Protein AF-A0A561E0A8-F1 (afdb_monomer_lite)

Organism: NCBI:txid220685

Sequence (103 aa):
MNIMMLTKNYLISLGGIMQNQSVDPQTLDLLHKAFEIVLKQNKISYNKIGIAEEGDQLLFLYETKEEKVHVFKWSKEASVGKSIGTLAQSVLTPIIPHLRLLS

pLDDT: mean 79.35, std 18.19, range [35.78, 94.31]

Foldseek 3Di:
DDDPDPPDDDDPDPFFDPDQDPDDVVLQVLLLVLLVVVCVVLVQDFPDWHWDDDGQKIWIWTAAPVRDTDIFIDGPRVVTRDDSNRVSCVRCVVCSVVSVVRD

Secondary structure (DSSP, 8-state):
--------------S----SSPPPHHHHHHHHHHHHHHHHHTT---SEEEEEEETTEEEEEEE-TTS-EEEEEEESGGGTT--HHHHHHHHHTTTHHHHHHH-

Radius of gyration: 17.58 Å; chains: 1; bounding box: 43×32×54 Å

Structure (mmCIF, N/CA/C/O backbone):
data_AF-A0A561E0A8-F1
#
_entry.id   AF-A0A561E0A8-F1
#
loop_
_atom_site.group_PDB
_atom_site.id
_atom_site.type_symbol
_atom_site.label_atom_id
_atom_site.label_alt_id
_atom_site.label_comp_id
_atom_site.label_asym_id
_atom_site.label_entity_id
_atom_site.label_seq_id
_atom_site.pdbx_PDB_ins_code
_atom_site.Cartn_x
_atom_site.Cartn_y
_atom_site.Cartn_z
_atom_site.occupancy
_atom_site.B_iso_or_equiv
_atom_site.auth_seq_id
_atom_site.auth_comp_id
_atom_site.auth_asym_id
_atom_site.auth_atom_id
_atom_site.pdbx_PDB_model_num
ATOM 1 N N . MET A 1 1 ? 27.885 -22.737 -39.712 1.00 45.91 1 MET A N 1
ATOM 2 C CA . MET A 1 1 ? 28.613 -21.657 -39.017 1.00 45.91 1 MET A CA 1
ATOM 3 C C . MET A 1 1 ? 28.368 -20.350 -39.758 1.00 45.91 1 MET A C 1
ATOM 5 O O . MET A 1 1 ? 29.009 -20.145 -40.773 1.00 45.91 1 MET A O 1
ATOM 9 N N . ASN A 1 2 ? 27.393 -19.541 -39.320 1.00 35.78 2 ASN A N 1
ATOM 10 C CA . ASN A 1 2 ? 27.467 -18.072 -39.329 1.00 35.78 2 ASN A CA 1
ATOM 11 C C . ASN A 1 2 ? 26.243 -17.458 -38.612 1.00 35.78 2 ASN A C 1
ATOM 13 O O . ASN A 1 2 ? 25.109 -17.677 -39.017 1.00 35.78 2 ASN A O 1
ATOM 17 N N . ILE A 1 3 ? 26.543 -16.733 -37.526 1.00 46.06 3 ILE A N 1
ATOM 18 C CA . ILE A 1 3 ? 25.879 -15.544 -36.949 1.00 46.06 3 ILE A CA 1
ATOM 19 C C . ILE A 1 3 ? 24.344 -15.471 -36.961 1.00 46.06 3 ILE A C 1
ATOM 21 O O . ILE A 1 3 ? 23.734 -14.666 -37.652 1.00 46.06 3 ILE A O 1
ATOM 25 N N . MET A 1 4 ? 23.728 -16.213 -36.043 1.00 42.8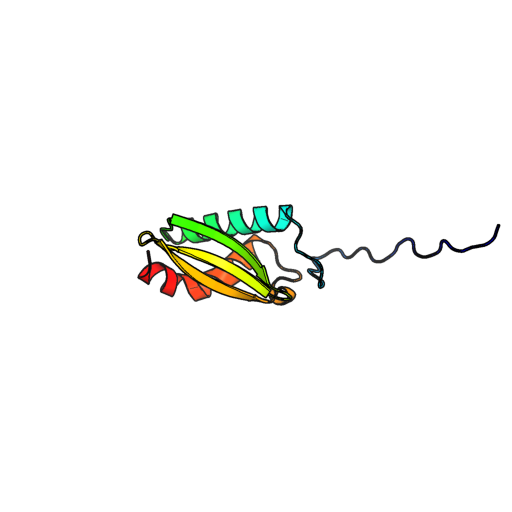4 4 MET A N 1
ATOM 26 C CA . MET A 1 4 ? 22.424 -15.855 -35.475 1.00 42.84 4 MET A CA 1
ATOM 27 C C . MET A 1 4 ? 22.533 -15.880 -33.944 1.00 42.84 4 MET A C 1
ATOM 29 O O . MET A 1 4 ? 21.890 -16.658 -33.256 1.00 42.84 4 MET A O 1
ATOM 33 N N . MET A 1 5 ? 23.462 -15.081 -33.414 1.00 45.66 5 MET A N 1
ATOM 34 C CA . MET A 1 5 ? 23.631 -14.807 -31.981 1.00 45.66 5 MET A CA 1
ATOM 35 C C . MET A 1 5 ? 24.264 -13.420 -31.828 1.00 45.66 5 MET A C 1
ATOM 37 O O . MET A 1 5 ? 25.453 -13.296 -31.560 1.00 45.66 5 MET A O 1
ATOM 41 N N . LEU A 1 6 ? 23.482 -12.365 -32.054 1.00 42.81 6 LEU A N 1
ATOM 42 C CA . LEU A 1 6 ? 23.901 -10.980 -31.795 1.00 42.81 6 LEU A CA 1
ATOM 43 C C . LEU A 1 6 ? 22.767 -10.160 -31.169 1.00 42.81 6 LEU A C 1
ATOM 45 O O . LEU A 1 6 ? 22.536 -9.007 -31.502 1.00 42.81 6 LEU A O 1
ATOM 49 N N . THR A 1 7 ? 22.071 -10.756 -30.205 1.00 44.41 7 THR A N 1
ATOM 50 C CA . THR A 1 7 ? 21.279 -9.996 -29.230 1.00 44.41 7 THR A CA 1
ATOM 51 C C . THR A 1 7 ? 21.697 -10.416 -27.829 1.00 44.41 7 THR A C 1
ATOM 53 O O . THR A 1 7 ? 20.910 -10.935 -27.041 1.00 44.41 7 THR A O 1
ATOM 56 N N . LYS A 1 8 ? 22.986 -10.244 -27.531 1.00 40.69 8 LYS A N 1
ATOM 57 C CA . LYS A 1 8 ? 23.479 -10.199 -26.158 1.00 40.69 8 LYS A CA 1
ATOM 58 C C . LYS A 1 8 ? 24.019 -8.801 -25.895 1.00 40.69 8 LYS A C 1
ATOM 60 O O . LYS A 1 8 ? 25.035 -8.426 -26.465 1.00 40.69 8 LYS A O 1
ATOM 65 N N . ASN A 1 9 ? 23.328 -8.139 -24.969 1.00 50.38 9 ASN A N 1
ATOM 66 C CA . ASN A 1 9 ? 23.788 -7.076 -24.081 1.00 50.38 9 ASN A CA 1
ATOM 67 C C . ASN A 1 9 ? 24.121 -5.726 -24.721 1.00 50.38 9 ASN A C 1
ATOM 69 O O . ASN A 1 9 ? 24.972 -5.654 -25.587 1.00 50.38 9 ASN A O 1
ATOM 73 N N . TYR A 1 10 ? 23.492 -4.657 -24.221 1.00 39.19 10 TYR A N 1
ATOM 74 C CA . TYR A 1 10 ? 24.147 -3.454 -23.673 1.00 39.19 10 TYR A CA 1
ATOM 75 C C . TYR A 1 10 ? 23.108 -2.342 -23.458 1.00 39.19 10 TYR A C 1
ATOM 77 O O . TYR A 1 10 ? 23.141 -1.317 -24.118 1.00 39.19 10 TYR A O 1
ATOM 85 N N . LEU A 1 11 ? 22.194 -2.521 -22.501 1.00 40.31 11 LEU A N 1
ATOM 86 C CA . LEU A 1 11 ? 21.648 -1.391 -21.746 1.00 40.31 11 LEU A CA 1
ATOM 87 C C . LEU A 1 11 ? 21.555 -1.813 -20.282 1.00 40.31 11 LEU A C 1
ATOM 89 O O . LEU A 1 11 ? 20.561 -2.342 -19.797 1.00 40.31 11 LEU A O 1
ATOM 93 N N . ILE A 1 12 ? 22.680 -1.615 -19.605 1.00 46.12 12 ILE A N 1
ATOM 94 C CA . ILE A 1 12 ? 22.759 -1.478 -18.158 1.00 46.12 12 ILE A CA 1
ATOM 95 C C . ILE A 1 12 ? 21.873 -0.276 -17.811 1.00 46.12 12 ILE A C 1
ATOM 97 O O . ILE A 1 12 ? 22.262 0.862 -18.060 1.00 46.12 12 ILE A O 1
ATOM 101 N N . SER A 1 13 ? 20.673 -0.512 -17.282 1.00 40.56 13 SER A N 1
ATOM 102 C CA . SER A 1 13 ? 19.875 0.545 -16.662 1.00 40.56 13 SER A CA 1
ATOM 103 C C . SER A 1 13 ? 20.155 0.525 -15.164 1.00 40.56 13 SER A C 1
ATOM 105 O O . SER A 1 13 ? 19.558 -0.213 -14.384 1.00 40.56 13 SER A O 1
ATOM 107 N N . LEU A 1 14 ? 21.167 1.303 -14.785 1.00 45.22 14 LEU A N 1
ATOM 108 C CA . LEU A 1 14 ? 21.274 1.858 -13.445 1.00 45.22 14 LEU A CA 1
ATOM 109 C C . LEU A 1 14 ? 20.054 2.769 -13.241 1.00 45.22 14 LEU A C 1
ATOM 111 O O . LEU A 1 14 ? 19.931 3.782 -13.925 1.00 45.22 14 LEU A O 1
ATOM 115 N N . GLY A 1 15 ? 19.171 2.407 -12.312 1.00 41.81 15 GLY A N 1
ATOM 116 C CA . GLY A 1 15 ? 17.982 3.191 -11.962 1.00 41.81 15 GLY A CA 1
ATOM 117 C C . GLY A 1 15 ? 16.696 2.556 -12.483 1.00 41.81 15 GLY A C 1
ATOM 118 O O . GLY A 1 15 ? 16.547 2.307 -13.671 1.00 41.81 15 GLY A O 1
ATOM 119 N N . GLY A 1 16 ? 15.789 2.251 -11.554 1.00 46.88 16 GLY A N 1
ATOM 120 C CA . GLY A 1 16 ? 14.677 1.329 -11.749 1.00 46.88 16 GLY A CA 1
ATOM 121 C C . GLY A 1 16 ? 13.792 1.624 -12.952 1.00 46.88 16 GLY A C 1
ATOM 122 O O . GLY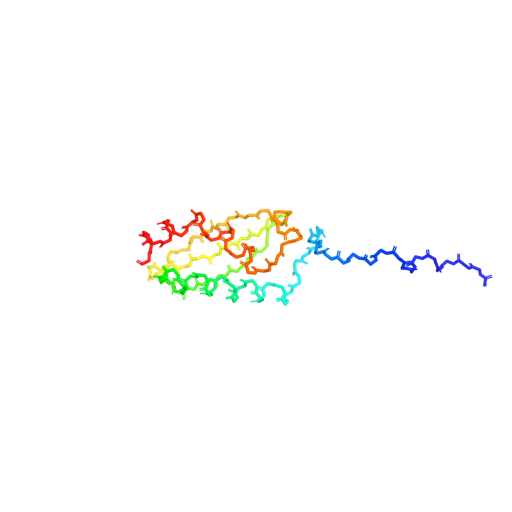 A 1 16 ? 13.378 2.756 -13.171 1.00 46.88 16 GLY A O 1
ATOM 123 N N . ILE A 1 17 ? 13.433 0.563 -13.664 1.00 46.19 17 ILE A N 1
ATOM 124 C CA . ILE A 1 17 ? 12.427 0.570 -14.717 1.00 46.19 17 ILE A CA 1
ATOM 125 C C . ILE A 1 17 ? 11.473 -0.595 -14.468 1.00 46.19 17 ILE A C 1
ATOM 127 O O . ILE A 1 17 ? 11.721 -1.726 -14.868 1.00 46.19 17 ILE A O 1
ATOM 131 N N . MET A 1 18 ? 10.369 -0.301 -13.778 1.00 46.41 18 MET A N 1
ATOM 132 C CA . MET A 1 18 ? 9.151 -1.103 -13.880 1.00 46.41 18 MET A CA 1
ATOM 133 C C . MET A 1 18 ? 8.599 -0.869 -15.289 1.00 46.41 18 MET A C 1
ATOM 135 O O . MET A 1 18 ? 7.938 0.132 -15.537 1.00 46.41 18 MET A O 1
ATOM 139 N N . GLN A 1 19 ? 8.956 -1.737 -16.231 1.00 44.41 19 GLN A N 1
ATOM 140 C CA . GLN A 1 19 ? 8.483 -1.695 -17.616 1.00 44.41 19 GLN A CA 1
ATOM 141 C C . GLN A 1 19 ? 7.663 -2.950 -17.884 1.00 44.41 19 GLN A C 1
ATOM 143 O O . GLN A 1 19 ? 8.259 -4.014 -17.987 1.00 44.41 19 GLN A O 1
ATOM 148 N N . ASN A 1 20 ? 6.331 -2.807 -17.952 1.00 47.94 20 ASN A N 1
ATOM 149 C CA . ASN A 1 20 ? 5.296 -3.734 -18.462 1.00 47.94 20 ASN A CA 1
ATOM 150 C C . ASN A 1 20 ? 5.458 -5.260 -18.216 1.00 47.94 20 ASN A C 1
ATOM 152 O O . ASN A 1 20 ? 4.837 -6.095 -18.867 1.00 47.94 20 ASN A O 1
ATOM 156 N N . GLN A 1 21 ? 6.313 -5.643 -17.278 1.00 63.25 21 GLN A N 1
ATOM 157 C CA . GLN A 1 21 ? 6.555 -6.992 -16.800 1.00 63.25 21 GLN A CA 1
ATOM 158 C C . GLN A 1 21 ? 6.018 -7.058 -15.373 1.00 63.25 21 GLN A C 1
ATOM 160 O O . GLN A 1 21 ? 5.991 -6.042 -14.667 1.00 63.25 21 GLN A O 1
ATOM 165 N N . SER A 1 22 ? 5.547 -8.236 -14.964 1.00 68.88 22 SER A N 1
ATOM 166 C CA . SER A 1 22 ? 5.117 -8.457 -13.584 1.00 68.88 22 SER A CA 1
ATOM 167 C C . SER A 1 22 ? 6.216 -8.021 -12.619 1.00 68.88 22 SER A C 1
ATOM 169 O O . SER A 1 22 ? 7.401 -8.245 -12.883 1.00 68.88 22 SER A O 1
ATOM 171 N N . VAL A 1 23 ? 5.833 -7.364 -11.528 1.00 78.19 23 VAL A N 1
ATOM 172 C CA . VAL A 1 23 ? 6.786 -6.930 -10.511 1.00 78.19 23 VAL A CA 1
ATOM 173 C C . VAL A 1 23 ? 7.397 -8.175 -9.888 1.00 78.19 23 VAL A C 1
ATOM 175 O O . VAL A 1 23 ? 6.707 -9.144 -9.572 1.00 78.19 23 VAL A O 1
ATOM 178 N N . ASP A 1 24 ? 8.719 -8.168 -9.744 1.00 83.06 24 ASP A N 1
ATOM 179 C CA . ASP A 1 24 ? 9.407 -9.297 -9.139 1.00 83.06 24 ASP A CA 1
ATOM 180 C C . ASP A 1 24 ? 8.886 -9.523 -7.694 1.00 83.06 24 ASP A C 1
ATOM 182 O O . ASP A 1 24 ? 8.682 -8.554 -6.950 1.00 83.06 24 ASP A O 1
ATOM 186 N N . PRO A 1 25 ? 8.685 -10.782 -7.263 1.00 82.94 25 PRO A N 1
ATOM 187 C CA . PRO A 1 25 ? 8.187 -11.091 -5.925 1.00 82.94 25 PRO A CA 1
ATOM 188 C C . PRO A 1 25 ? 9.014 -10.487 -4.781 1.00 82.94 25 PRO A C 1
ATOM 190 O O . PRO A 1 25 ? 8.449 -10.140 -3.745 1.00 82.94 25 PRO A O 1
ATOM 193 N N . GLN A 1 26 ? 10.334 -10.333 -4.943 1.00 86.75 26 GLN A N 1
ATOM 194 C CA . GLN A 1 26 ? 11.193 -9.712 -3.929 1.00 86.75 26 GLN A CA 1
ATOM 195 C C . GLN A 1 26 ? 10.876 -8.224 -3.770 1.00 86.75 26 GLN A C 1
ATOM 197 O O . GLN A 1 26 ? 10.778 -7.722 -2.652 1.00 86.75 26 GLN A O 1
ATOM 202 N N . THR A 1 27 ? 10.662 -7.517 -4.879 1.00 85.69 27 THR A N 1
ATOM 203 C CA . THR A 1 27 ? 10.233 -6.116 -4.888 1.00 85.69 27 THR A CA 1
ATOM 204 C C . THR A 1 27 ? 8.867 -5.952 -4.224 1.00 85.69 27 THR A C 1
ATOM 206 O O . THR A 1 27 ? 8.678 -5.012 -3.451 1.00 85.69 27 THR A O 1
ATOM 209 N N . LEU A 1 28 ? 7.932 -6.878 -4.465 1.00 87.06 28 LEU A N 1
ATOM 210 C CA . LEU A 1 28 ? 6.626 -6.878 -3.798 1.00 87.06 28 LEU A CA 1
ATOM 211 C C . LEU A 1 28 ? 6.746 -7.105 -2.284 1.00 87.06 28 LEU A C 1
ATOM 213 O O . LEU A 1 28 ? 6.092 -6.399 -1.519 1.00 87.06 28 LEU A O 1
ATOM 217 N N . ASP A 1 29 ? 7.605 -8.026 -1.841 1.00 89.31 29 ASP A N 1
ATOM 218 C CA . ASP A 1 29 ? 7.868 -8.277 -0.415 1.00 89.31 29 ASP A CA 1
ATOM 219 C C . ASP A 1 29 ? 8.496 -7.057 0.280 1.00 89.31 29 ASP A C 1
ATOM 221 O O . ASP A 1 29 ? 8.058 -6.638 1.354 1.00 89.31 29 ASP A O 1
ATOM 225 N N . LEU A 1 30 ? 9.482 -6.423 -0.362 1.00 90.94 30 LEU A N 1
ATOM 226 C CA . LEU A 1 30 ? 10.092 -5.194 0.145 1.00 90.94 30 LEU A CA 1
ATOM 227 C C . LEU A 1 30 ? 9.077 -4.052 0.237 1.00 90.94 30 LEU A C 1
ATOM 229 O O . LEU A 1 30 ? 9.087 -3.293 1.209 1.00 90.94 30 LEU A O 1
ATOM 233 N N . LEU A 1 31 ? 8.202 -3.922 -0.760 1.00 90.69 31 LEU A N 1
ATOM 234 C CA . LEU A 1 31 ? 7.164 -2.900 -0.770 1.00 90.69 31 LEU A CA 1
ATOM 235 C C . LEU A 1 31 ? 6.109 -3.148 0.307 1.00 90.69 31 LEU A C 1
ATOM 237 O O . LEU A 1 31 ? 5.704 -2.205 0.985 1.00 90.69 31 LEU A O 1
ATOM 241 N N . HIS A 1 32 ? 5.719 -4.406 0.510 1.00 93.50 32 HIS A N 1
ATOM 242 C CA . HIS A 1 32 ? 4.810 -4.811 1.579 1.00 93.50 32 HIS A CA 1
ATOM 243 C C . HIS A 1 32 ? 5.370 -4.412 2.948 1.00 93.50 32 HIS A C 1
ATOM 245 O O . HIS A 1 32 ? 4.732 -3.643 3.667 1.00 93.50 32 HIS A O 1
ATOM 251 N N . LYS A 1 33 ? 6.626 -4.771 3.238 1.00 93.81 33 LYS A N 1
ATOM 252 C CA . LYS A 1 33 ? 7.328 -4.350 4.465 1.00 93.81 33 LYS A CA 1
ATOM 253 C C . LYS A 1 33 ? 7.396 -2.831 4.611 1.00 93.81 33 LYS A C 1
ATOM 255 O O . LYS A 1 33 ? 7.222 -2.291 5.704 1.00 93.81 33 LYS A O 1
ATOM 260 N N . ALA A 1 34 ? 7.649 -2.109 3.520 1.00 93.75 34 ALA A N 1
ATOM 261 C CA . ALA A 1 34 ? 7.680 -0.651 3.552 1.00 93.75 34 ALA A CA 1
ATOM 262 C C . ALA A 1 34 ? 6.301 -0.050 3.868 1.00 93.75 34 ALA A C 1
ATOM 264 O O . ALA A 1 34 ? 6.222 0.924 4.620 1.00 93.75 34 ALA A O 1
ATOM 265 N N . PHE A 1 35 ? 5.216 -0.646 3.368 1.00 94.31 35 PHE A N 1
ATOM 266 C CA . PHE A 1 35 ? 3.859 -0.252 3.740 1.00 94.31 35 PHE A CA 1
ATOM 267 C C . PHE A 1 35 ? 3.598 -0.502 5.229 1.00 94.31 35 PHE A C 1
ATOM 269 O O . PHE A 1 35 ? 3.124 0.407 5.913 1.00 94.31 35 PHE A O 1
ATOM 276 N N . GLU A 1 36 ? 3.976 -1.668 5.766 1.00 94.25 36 GLU A N 1
ATOM 277 C CA . GLU A 1 36 ? 3.845 -1.967 7.201 1.00 94.25 36 GLU A CA 1
ATOM 278 C C . GLU A 1 36 ? 4.553 -0.920 8.072 1.00 94.25 36 GLU A C 1
ATOM 280 O O . GLU A 1 36 ? 3.987 -0.436 9.057 1.00 94.25 36 GLU A O 1
ATOM 285 N N . ILE A 1 37 ? 5.774 -0.524 7.691 1.00 94.31 37 ILE A N 1
ATOM 286 C CA . ILE A 1 37 ? 6.552 0.501 8.398 1.00 94.31 37 ILE A CA 1
ATOM 287 C C . ILE A 1 37 ? 5.811 1.840 8.399 1.00 94.31 37 ILE A C 1
ATOM 289 O O . ILE A 1 37 ? 5.663 2.451 9.460 1.00 94.31 37 ILE A O 1
ATOM 293 N N . VAL A 1 38 ? 5.327 2.300 7.242 1.00 93.75 38 VAL A N 1
ATOM 294 C CA . VAL A 1 38 ? 4.629 3.590 7.129 1.00 93.75 38 VAL A CA 1
ATOM 295 C C . VAL A 1 38 ? 3.324 3.582 7.928 1.00 93.75 38 VAL A C 1
ATOM 297 O O . VAL A 1 38 ? 3.038 4.552 8.635 1.00 93.75 38 VAL A O 1
ATOM 300 N N . LEU A 1 39 ? 2.551 2.492 7.882 1.00 93.44 39 LEU A N 1
ATOM 301 C CA . LEU A 1 39 ? 1.327 2.339 8.674 1.00 93.44 39 LEU A CA 1
ATOM 302 C C . LEU A 1 39 ? 1.632 2.378 10.176 1.00 93.44 39 LEU A C 1
ATOM 304 O O . LEU A 1 39 ? 0.996 3.132 10.915 1.00 93.44 39 LEU A O 1
ATOM 308 N N . LYS A 1 40 ? 2.664 1.649 10.620 1.00 93.81 40 LYS A N 1
ATOM 309 C CA . LYS A 1 40 ? 3.113 1.633 12.019 1.00 93.81 40 LYS A CA 1
ATOM 310 C C . LYS A 1 40 ? 3.570 3.013 12.492 1.00 93.81 40 LYS A C 1
ATOM 312 O O . LYS A 1 40 ? 3.165 3.455 13.565 1.00 93.81 40 LYS A O 1
ATOM 317 N N . GLN A 1 41 ? 4.368 3.719 11.690 1.00 93.75 41 GLN A N 1
ATOM 318 C CA . GLN A 1 41 ? 4.816 5.086 11.985 1.00 93.75 41 GLN A CA 1
ATOM 319 C C . GLN A 1 41 ? 3.639 6.059 12.128 1.00 93.75 41 GLN A C 1
ATOM 321 O O . GLN A 1 41 ? 3.667 6.952 12.973 1.00 93.75 41 GLN A O 1
ATOM 326 N N . ASN A 1 42 ? 2.579 5.857 11.343 1.00 92.38 42 ASN A N 1
ATOM 327 C CA . ASN A 1 42 ? 1.373 6.680 11.372 1.00 92.38 42 ASN A CA 1
ATOM 328 C C . ASN A 1 42 ? 0.304 6.201 12.364 1.00 92.38 42 ASN A C 1
ATOM 330 O O . ASN A 1 42 ? -0.758 6.829 12.430 1.00 92.38 42 ASN A O 1
ATOM 334 N N . LYS A 1 43 ? 0.599 5.150 13.146 1.00 93.06 43 LYS A N 1
ATOM 335 C CA . LYS A 1 43 ? -0.294 4.514 14.129 1.00 93.06 43 LYS A CA 1
ATOM 336 C C . LYS A 1 43 ? -1.606 4.000 13.518 1.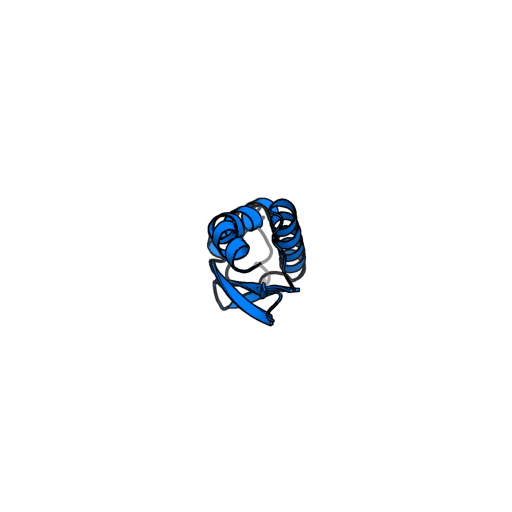00 93.06 43 LYS A C 1
ATOM 338 O O . LYS A 1 43 ? -2.652 4.068 14.157 1.00 93.06 43 LYS A O 1
ATOM 343 N N . ILE A 1 44 ? -1.551 3.497 12.286 1.00 92.25 44 ILE A N 1
ATOM 344 C CA . ILE A 1 44 ? -2.705 2.912 11.596 1.00 92.25 44 ILE A CA 1
ATOM 345 C C . ILE A 1 44 ? -2.838 1.443 11.988 1.00 92.25 44 ILE A C 1
ATOM 347 O O . ILE A 1 44 ? -1.895 0.670 11.822 1.00 92.25 44 ILE A O 1
ATOM 351 N N . SER A 1 45 ? -4.006 1.065 12.505 1.00 90.25 45 SER A N 1
ATOM 352 C CA . SER A 1 45 ? -4.333 -0.330 12.821 1.00 90.25 45 SER A CA 1
ATOM 353 C C . SER A 1 45 ? -4.980 -1.011 11.621 1.00 90.25 45 SER A C 1
ATOM 355 O O . SER A 1 45 ? -5.927 -0.470 11.069 1.00 90.25 45 SER A O 1
ATOM 357 N N . TYR A 1 46 ? -4.537 -2.214 11.276 1.00 91.31 46 TYR A N 1
ATOM 358 C CA . TYR A 1 46 ? -5.108 -3.034 10.206 1.00 91.31 46 TYR A CA 1
ATOM 359 C C . TYR A 1 46 ? -5.201 -4.492 10.657 1.00 91.31 46 TYR A C 1
ATOM 361 O O . TYR A 1 46 ? -4.454 -4.902 11.545 1.00 91.31 46 TYR A O 1
ATOM 369 N N . ASN A 1 47 ? -6.107 -5.263 10.054 1.00 91.94 47 ASN A N 1
ATOM 370 C CA . ASN A 1 47 ? -6.143 -6.717 10.213 1.00 91.94 47 ASN A CA 1
ATOM 371 C C . ASN A 1 47 ? -5.109 -7.368 9.288 1.00 91.94 47 ASN A C 1
ATOM 373 O O . ASN A 1 47 ? -4.231 -8.113 9.718 1.00 91.94 47 ASN A O 1
ATOM 377 N N . LYS A 1 48 ? -5.168 -7.008 8.003 1.00 92.56 48 LYS A N 1
ATOM 378 C CA . LYS A 1 48 ? -4.283 -7.526 6.964 1.00 92.56 48 LYS A CA 1
ATOM 379 C C . LYS A 1 48 ? -4.014 -6.462 5.913 1.00 92.56 48 LYS A C 1
ATOM 381 O O . LYS A 1 48 ? -4.859 -5.612 5.640 1.00 92.56 48 LYS A O 1
ATOM 386 N N . ILE A 1 49 ? -2.842 -6.534 5.295 1.00 93.75 49 ILE A N 1
ATOM 387 C CA . ILE A 1 49 ? -2.543 -5.776 4.084 1.00 93.75 49 ILE A CA 1
ATOM 388 C C . ILE A 1 49 ? -1.990 -6.692 2.997 1.00 93.75 49 ILE A C 1
ATOM 390 O O . ILE A 1 49 ? -1.374 -7.723 3.283 1.00 93.75 49 ILE A O 1
ATOM 394 N N . GLY A 1 50 ? -2.196 -6.300 1.746 1.00 91.31 50 GLY A N 1
ATOM 395 C CA . GLY A 1 50 ? -1.705 -7.019 0.581 1.00 91.31 50 GLY A CA 1
ATOM 396 C C . GLY A 1 50 ? -1.343 -6.074 -0.553 1.00 91.31 50 GLY A C 1
ATOM 397 O O . GLY A 1 50 ? -1.790 -4.928 -0.599 1.00 91.31 50 GLY A O 1
ATOM 398 N N . ILE A 1 51 ? -0.530 -6.579 -1.473 1.00 91.00 51 ILE A N 1
ATOM 399 C CA . ILE A 1 51 ? -0.209 -5.897 -2.721 1.00 91.00 51 ILE A CA 1
ATOM 400 C C . ILE A 1 51 ? -0.566 -6.846 -3.854 1.00 91.00 51 ILE A C 1
ATOM 402 O O . ILE A 1 51 ? -0.178 -8.012 -3.825 1.00 91.00 51 ILE A O 1
ATOM 406 N N . ALA A 1 52 ? -1.331 -6.356 -4.821 1.00 88.75 52 ALA A N 1
ATOM 407 C CA . ALA A 1 52 ? -1.695 -7.103 -6.015 1.00 88.75 52 ALA A CA 1
ATOM 408 C C . ALA A 1 52 ? -1.383 -6.286 -7.269 1.00 88.75 52 ALA A C 1
ATOM 410 O O . ALA A 1 52 ? -1.273 -5.062 -7.227 1.00 88.75 52 ALA A O 1
ATOM 411 N N . GLU A 1 53 ? -1.239 -6.973 -8.392 1.00 87.00 53 GLU A N 1
ATOM 412 C CA . GLU A 1 53 ? -1.029 -6.355 -9.696 1.00 87.00 53 GLU A CA 1
ATOM 413 C C . GLU A 1 53 ? -2.275 -6.488 -10.562 1.00 87.00 53 GLU A C 1
ATOM 415 O O . GLU A 1 53 ? -2.898 -7.546 -10.605 1.00 87.00 53 GLU A O 1
ATOM 420 N N . GLU A 1 54 ? -2.603 -5.422 -11.290 1.00 85.25 54 GLU A N 1
ATOM 421 C CA . GLU A 1 54 ? -3.692 -5.397 -12.265 1.00 85.25 54 GLU A CA 1
ATOM 422 C C . GLU A 1 54 ? -3.240 -4.609 -13.498 1.00 85.25 54 GLU A C 1
ATOM 424 O O . GLU A 1 54 ? -3.273 -3.380 -13.516 1.00 85.25 54 GLU A O 1
ATOM 429 N N . GLY A 1 55 ? -2.764 -5.319 -14.527 1.00 86.06 55 GLY A N 1
ATOM 430 C CA . GLY A 1 55 ? -2.234 -4.698 -15.746 1.00 86.06 55 GLY A CA 1
ATOM 431 C C . GLY A 1 55 ? -1.086 -3.732 -15.439 1.00 86.06 55 GLY A C 1
ATOM 432 O O . GLY A 1 55 ? -0.089 -4.125 -14.832 1.00 86.06 55 GLY A O 1
ATOM 433 N N . ASP A 1 56 ? -1.255 -2.462 -15.807 1.00 85.94 56 ASP A N 1
ATOM 434 C CA . ASP A 1 56 ? -0.291 -1.378 -15.558 1.00 85.94 56 ASP A CA 1
ATOM 435 C C . ASP A 1 56 ? -0.415 -0.745 -14.160 1.00 85.94 56 ASP A C 1
ATOM 437 O O . ASP A 1 56 ? 0.274 0.226 -13.831 1.00 85.94 56 ASP A O 1
ATOM 441 N N . GLN A 1 57 ? -1.294 -1.284 -13.314 1.00 89.00 57 GLN A N 1
ATOM 442 C CA . GLN A 1 57 ? -1.555 -0.789 -11.969 1.00 89.00 57 GLN A CA 1
ATOM 443 C C . GLN A 1 57 ? -1.066 -1.758 -10.895 1.00 89.00 57 GLN A C 1
ATOM 445 O O . GLN A 1 57 ? -0.966 -2.974 -11.081 1.00 89.00 57 GLN A O 1
ATOM 450 N N . LEU A 1 58 ? -0.784 -1.179 -9.736 1.00 90.06 58 LEU A N 1
ATOM 451 C CA . LEU A 1 58 ? -0.603 -1.875 -8.478 1.00 90.06 58 LEU A CA 1
ATOM 452 C C . LEU A 1 58 ? -1.742 -1.503 -7.532 1.00 90.06 58 LEU A C 1
ATOM 454 O O . LEU A 1 58 ? -2.246 -0.377 -7.528 1.00 90.06 58 LEU A O 1
ATOM 458 N N . LEU A 1 59 ? -2.148 -2.485 -6.745 1.00 91.00 59 LEU A N 1
ATOM 459 C CA . LEU A 1 59 ? -3.277 -2.452 -5.834 1.00 91.00 59 LEU A CA 1
ATOM 460 C C . LEU A 1 59 ? -2.750 -2.629 -4.418 1.00 91.00 59 LEU A C 1
ATOM 462 O O . LEU A 1 59 ? -2.067 -3.607 -4.129 1.00 91.00 59 LEU A O 1
ATOM 466 N N . PHE A 1 60 ? -3.104 -1.714 -3.527 1.00 92.88 60 PHE A N 1
ATOM 467 C CA . PHE A 1 60 ? -2.874 -1.830 -2.096 1.00 92.88 60 PHE A CA 1
ATOM 468 C C . PHE A 1 60 ? -4.192 -2.252 -1.466 1.00 92.88 60 PHE A C 1
ATOM 470 O O . PHE A 1 60 ? -5.178 -1.515 -1.517 1.00 92.88 60 PHE A O 1
ATOM 477 N N . LEU A 1 61 ? -4.198 -3.459 -0.916 1.00 92.88 61 LEU A N 1
ATOM 478 C CA . LEU A 1 61 ? -5.322 -4.042 -0.206 1.00 92.88 61 LEU A CA 1
ATOM 479 C C . LEU A 1 61 ? -5.130 -3.759 1.280 1.00 92.88 61 LEU A C 1
ATOM 481 O O . LEU A 1 61 ? -4.098 -4.116 1.847 1.00 92.88 61 LEU A O 1
ATOM 485 N N . TYR A 1 62 ? -6.119 -3.131 1.898 1.00 92.31 62 TYR A N 1
ATOM 486 C CA . TYR A 1 62 ? -6.116 -2.777 3.310 1.00 92.31 62 TYR A CA 1
ATOM 487 C C . TYR A 1 62 ? -7.379 -3.307 3.971 1.00 92.31 62 TYR A C 1
ATOM 489 O O . TYR A 1 62 ? -8.481 -2.883 3.634 1.00 92.31 62 TYR A O 1
ATOM 497 N N . GLU A 1 63 ? -7.222 -4.232 4.906 1.00 90.94 63 GLU A N 1
ATOM 498 C CA . GLU A 1 63 ? -8.325 -4.832 5.643 1.00 90.94 63 GLU A CA 1
ATOM 499 C C . GLU A 1 63 ? -8.438 -4.202 7.034 1.00 90.94 63 GLU A C 1
ATOM 501 O O . GLU A 1 63 ? -7.477 -4.197 7.813 1.00 90.94 63 GLU A O 1
ATOM 506 N N . THR A 1 64 ? -9.613 -3.657 7.349 1.00 89.62 64 THR A N 1
ATOM 507 C CA . THR A 1 64 ? -9.908 -3.076 8.666 1.00 89.62 64 THR A CA 1
ATOM 508 C C . THR A 1 64 ? -10.174 -4.165 9.707 1.00 89.62 64 THR A C 1
ATOM 510 O O . THR A 1 64 ? -10.337 -5.339 9.386 1.00 89.62 64 THR A O 1
ATOM 513 N N . LYS A 1 65 ? -10.283 -3.772 10.983 1.00 83.56 65 LYS A N 1
ATOM 514 C CA . LYS A 1 65 ? -10.723 -4.676 12.064 1.00 83.56 65 LYS A CA 1
ATOM 515 C C . LYS A 1 65 ? -12.146 -5.211 11.874 1.00 83.56 65 LYS A C 1
ATOM 517 O O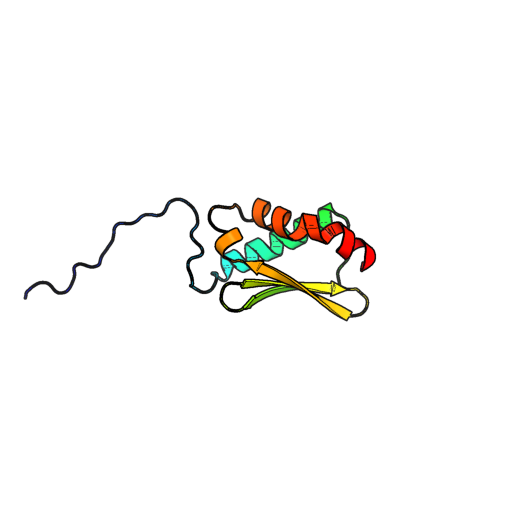 . LYS A 1 65 ? -12.492 -6.214 12.478 1.00 83.56 65 LYS A O 1
ATOM 522 N N . GLU A 1 66 ? -12.962 -4.532 11.070 1.00 86.50 66 GLU A N 1
ATOM 523 C CA . GLU A 1 66 ? -14.317 -4.966 10.715 1.00 86.50 66 GLU A CA 1
ATOM 524 C C . GLU A 1 66 ? -14.331 -5.886 9.480 1.00 86.50 66 GLU A C 1
ATOM 526 O O . GLU A 1 66 ? -15.370 -6.019 8.838 1.00 86.50 66 GLU A O 1
ATOM 531 N N . GLU A 1 67 ? -13.177 -6.443 9.086 1.00 84.25 67 GLU A N 1
ATOM 532 C CA . GLU A 1 67 ? -13.020 -7.332 7.921 1.00 84.25 67 GLU A CA 1
ATOM 533 C C . GLU A 1 67 ? -13.431 -6.672 6.586 1.00 84.25 67 GLU A C 1
ATOM 535 O O . GLU A 1 67 ? -13.678 -7.334 5.577 1.00 84.25 67 GLU A O 1
ATOM 540 N N . LYS A 1 68 ? -13.486 -5.331 6.546 1.00 87.56 68 LYS A N 1
ATOM 541 C CA . LYS A 1 68 ? -13.752 -4.570 5.319 1.00 87.56 68 LYS A CA 1
ATOM 542 C C . LYS A 1 68 ? -12.449 -4.351 4.566 1.00 87.56 68 LYS A C 1
ATOM 544 O O . LYS A 1 68 ? -11.504 -3.772 5.101 1.00 87.56 68 LYS A O 1
ATOM 549 N N . VAL A 1 69 ? -12.421 -4.774 3.304 1.00 88.94 69 VAL A N 1
ATOM 550 C CA . VAL A 1 69 ? -11.266 -4.609 2.415 1.00 88.94 69 VAL A CA 1
ATOM 551 C C . VAL A 1 69 ? -11.414 -3.334 1.590 1.00 88.94 69 VAL A C 1
ATOM 553 O O . VAL A 1 69 ? -12.364 -3.171 0.826 1.00 88.94 69 VAL A O 1
ATOM 556 N N . HIS A 1 70 ? -10.432 -2.449 1.712 1.00 89.88 70 HIS A N 1
ATOM 557 C CA . HIS A 1 70 ? -10.278 -1.241 0.914 1.00 89.88 70 HIS A CA 1
ATOM 558 C C . HIS A 1 70 ? -9.157 -1.434 -0.102 1.00 89.88 70 HIS A C 1
ATOM 560 O O . HIS A 1 70 ? -8.114 -2.010 0.208 1.00 89.88 70 HIS A O 1
ATOM 566 N N . VAL A 1 71 ? -9.373 -0.938 -1.319 1.00 90.88 71 VAL A N 1
ATOM 567 C CA . VAL A 1 71 ? -8.442 -1.099 -2.437 1.00 90.88 71 VAL A CA 1
ATOM 568 C C . VAL A 1 71 ? -8.003 0.270 -2.926 1.00 90.88 71 VAL A C 1
ATOM 570 O O . VAL A 1 71 ? -8.831 1.083 -3.337 1.00 90.88 71 VAL A O 1
ATOM 573 N N . PHE A 1 72 ? -6.698 0.511 -2.921 1.00 90.75 72 PHE A N 1
ATOM 574 C CA . PHE A 1 72 ? -6.100 1.744 -3.422 1.00 90.75 72 PHE A CA 1
ATOM 575 C C . PHE A 1 72 ? -5.210 1.424 -4.615 1.00 90.75 72 PHE A C 1
ATOM 577 O O . PHE A 1 72 ? -4.325 0.579 -4.516 1.00 90.75 72 PHE A O 1
ATOM 584 N N . LYS A 1 73 ? -5.452 2.083 -5.749 1.00 91.25 73 LYS A N 1
ATOM 585 C CA . LYS A 1 73 ? -4.729 1.816 -6.998 1.00 91.25 73 LYS A CA 1
ATOM 586 C C . LYS A 1 73 ? -3.678 2.888 -7.255 1.00 91.25 73 LYS A C 1
ATOM 588 O O . LYS A 1 73 ? -3.942 4.068 -7.029 1.00 91.25 73 LYS A O 1
ATOM 593 N N . TRP A 1 74 ? -2.527 2.500 -7.792 1.00 89.81 74 TRP A N 1
ATOM 594 C CA . TRP A 1 74 ? -1.556 3.440 -8.354 1.00 89.81 74 TRP A CA 1
ATOM 595 C C . TRP A 1 74 ? -0.886 2.871 -9.607 1.00 89.81 74 TRP A C 1
ATOM 597 O O . TRP A 1 74 ? -0.859 1.661 -9.818 1.00 89.81 74 TRP A O 1
ATOM 607 N N . SER A 1 75 ? -0.360 3.750 -10.462 1.00 87.31 75 SER A N 1
ATOM 608 C CA . SER A 1 75 ? 0.326 3.339 -11.694 1.00 87.31 75 SER A CA 1
ATOM 609 C C . SER A 1 75 ? 1.726 2.785 -11.397 1.00 87.31 75 SER A C 1
ATOM 611 O O . SER A 1 75 ? 2.484 3.370 -10.613 1.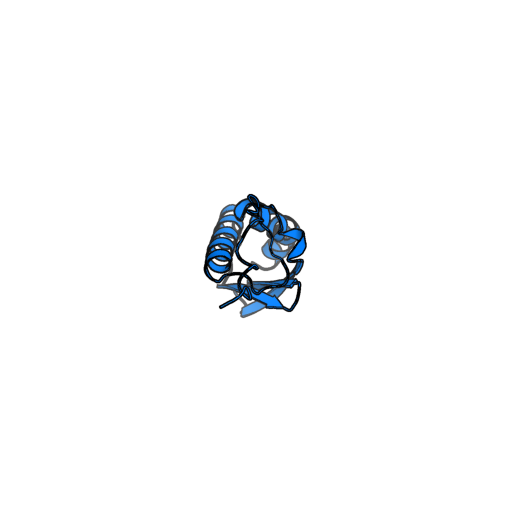00 87.31 75 SER A O 1
ATOM 613 N N . LYS A 1 76 ? 2.103 1.695 -12.078 1.00 85.12 76 LYS A N 1
ATOM 614 C CA . LYS A 1 76 ? 3.478 1.167 -12.068 1.00 85.12 76 LYS A CA 1
ATOM 615 C C . LYS A 1 76 ? 4.478 2.203 -12.584 1.00 85.12 76 LYS A C 1
ATOM 617 O O . LYS A 1 76 ? 5.563 2.332 -12.023 1.00 85.12 76 LYS A O 1
ATOM 622 N N . GLU A 1 77 ? 4.094 3.023 -13.559 1.00 83.06 77 GLU A N 1
ATOM 623 C CA . GLU A 1 77 ? 4.943 4.096 -14.093 1.00 83.06 77 GLU A CA 1
ATOM 624 C C . GLU A 1 77 ? 5.286 5.140 -13.025 1.00 83.06 77 GLU A C 1
ATOM 626 O O . GLU A 1 77 ? 6.417 5.612 -12.942 1.00 83.06 77 GLU A O 1
ATOM 631 N N . ALA A 1 78 ? 4.345 5.439 -12.122 1.00 78.38 78 ALA A N 1
ATOM 632 C CA . ALA A 1 78 ? 4.567 6.373 -11.016 1.00 78.38 78 ALA A CA 1
ATOM 633 C C . ALA A 1 78 ? 5.591 5.865 -9.977 1.00 78.38 78 ALA A C 1
ATOM 635 O O . ALA A 1 78 ? 5.986 6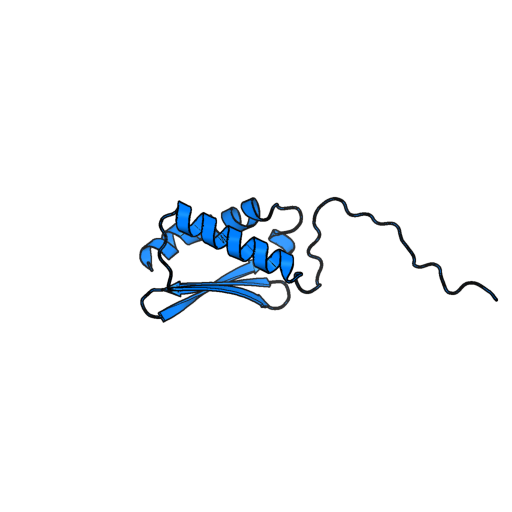.623 -9.079 1.00 78.38 78 ALA A O 1
ATOM 636 N N . SER A 1 79 ? 5.999 4.598 -10.101 1.00 79.25 79 SER A N 1
ATOM 637 C CA . SER A 1 79 ? 6.947 3.890 -9.240 1.00 79.25 79 SER A CA 1
ATOM 638 C C . SER A 1 79 ? 8.357 3.798 -9.845 1.00 79.25 79 SER A C 1
ATOM 640 O O . SER A 1 79 ? 9.312 3.496 -9.130 1.00 79.25 79 SER A O 1
ATOM 642 N N . VAL A 1 80 ? 8.511 4.101 -11.139 1.00 76.69 80 VAL A N 1
ATOM 643 C CA . VAL A 1 80 ? 9.788 4.065 -11.870 1.00 76.69 80 VAL A CA 1
ATOM 644 C C . VAL A 1 80 ? 10.788 5.057 -11.264 1.00 76.69 80 VAL A C 1
ATOM 646 O O . VAL A 1 80 ? 10.441 6.188 -10.925 1.00 76.69 80 VAL A O 1
ATOM 649 N N . GLY A 1 81 ? 12.042 4.623 -11.096 1.00 75.12 81 GLY A N 1
ATOM 650 C CA . GLY A 1 81 ? 13.131 5.447 -10.555 1.00 75.12 81 GLY A CA 1
ATOM 651 C C . GLY A 1 81 ? 13.021 5.842 -9.072 1.00 75.12 81 GLY A C 1
ATOM 652 O O . GLY A 1 81 ? 13.895 6.554 -8.580 1.00 75.12 81 GLY A O 1
ATOM 653 N N . LYS A 1 82 ? 11.990 5.397 -8.338 1.00 81.06 82 LYS A N 1
ATOM 654 C CA . LYS A 1 82 ? 11.812 5.706 -6.908 1.00 81.06 82 LYS A CA 1
ATOM 655 C C . LYS A 1 82 ? 12.338 4.586 -6.018 1.00 81.06 82 LYS A C 1
ATOM 657 O O . LYS A 1 82 ? 12.239 3.408 -6.347 1.00 81.06 82 LYS A O 1
ATOM 662 N N . SER A 1 83 ? 12.856 4.955 -4.846 1.00 87.06 83 SER A N 1
ATOM 663 C CA . SER A 1 83 ? 13.157 3.973 -3.800 1.00 87.06 83 SER A CA 1
ATOM 664 C C . SER A 1 83 ? 11.860 3.381 -3.232 1.00 87.06 83 SER A C 1
ATOM 666 O O . SER A 1 83 ? 10.833 4.062 -3.190 1.00 87.06 83 SER A O 1
ATOM 668 N N . ILE A 1 84 ? 11.911 2.142 -2.734 1.00 87.19 84 ILE A N 1
ATOM 669 C CA . ILE A 1 84 ? 10.750 1.455 -2.143 1.00 87.19 84 ILE A CA 1
ATOM 670 C C . ILE A 1 84 ? 10.141 2.249 -0.979 1.00 87.19 84 ILE A C 1
ATOM 672 O O . ILE A 1 84 ? 8.924 2.404 -0.905 1.00 87.19 84 ILE A O 1
ATOM 676 N N . GLY A 1 85 ? 10.976 2.819 -0.104 1.00 86.75 85 GLY A N 1
ATOM 677 C CA . GLY A 1 85 ? 10.504 3.653 1.005 1.00 86.75 85 GLY A CA 1
ATOM 678 C C . GLY A 1 85 ? 9.804 4.927 0.524 1.00 86.75 85 GLY A C 1
ATOM 679 O O . GLY A 1 85 ? 8.717 5.253 0.996 1.00 86.75 85 GLY A O 1
ATOM 680 N N . THR A 1 86 ? 10.379 5.615 -0.469 1.00 87.31 86 THR A N 1
ATOM 681 C CA . THR A 1 86 ? 9.761 6.808 -1.074 1.00 87.31 86 THR A CA 1
ATOM 682 C C . THR A 1 86 ? 8.445 6.465 -1.767 1.00 87.31 86 THR A C 1
ATOM 684 O O . THR A 1 86 ? 7.491 7.242 -1.687 1.00 87.31 86 THR A O 1
ATOM 687 N N . LEU A 1 87 ? 8.371 5.309 -2.430 1.00 88.75 87 LEU A N 1
ATOM 688 C CA . LEU A 1 87 ? 7.153 4.827 -3.072 1.00 88.75 87 LEU A CA 1
ATOM 689 C C . LEU A 1 87 ? 6.059 4.555 -2.037 1.00 88.75 87 LEU A C 1
ATOM 691 O O . LEU A 1 87 ? 4.968 5.103 -2.159 1.00 88.75 87 LEU A O 1
ATOM 695 N N . ALA A 1 88 ? 6.377 3.800 -0.984 1.00 90.00 88 ALA A N 1
ATOM 696 C CA . ALA A 1 88 ? 5.472 3.538 0.130 1.00 90.00 88 ALA A CA 1
ATOM 697 C C . ALA A 1 88 ? 4.912 4.810 0.749 1.00 90.00 88 ALA A C 1
ATOM 699 O O . ALA A 1 88 ? 3.703 4.944 0.929 1.00 90.00 88 ALA A O 1
ATOM 700 N N . GLN A 1 89 ? 5.782 5.778 1.007 1.00 90.44 89 GLN A N 1
ATOM 701 C CA . GLN A 1 89 ? 5.363 7.050 1.563 1.00 90.44 89 GLN A CA 1
ATOM 702 C C . GLN A 1 89 ? 4.494 7.834 0.572 1.00 90.44 89 GLN A C 1
ATOM 704 O O . GLN A 1 89 ? 3.471 8.377 0.974 1.00 90.44 89 GLN A O 1
ATOM 709 N N . SER A 1 90 ? 4.831 7.839 -0.720 1.00 88.69 90 SER A N 1
ATOM 710 C CA . SER A 1 90 ? 4.053 8.540 -1.755 1.00 88.69 90 SER A CA 1
ATOM 711 C C . SER A 1 90 ? 2.660 7.941 -1.964 1.00 88.69 90 SER A C 1
ATOM 713 O O . SER A 1 90 ? 1.710 8.687 -2.178 1.00 88.69 90 SER A O 1
ATOM 715 N N . VAL A 1 91 ? 2.534 6.612 -1.898 1.00 89.06 91 VAL A N 1
ATOM 716 C CA . VAL A 1 91 ? 1.257 5.899 -2.058 1.00 89.06 91 VAL A CA 1
ATOM 717 C C . VAL A 1 91 ? 0.391 6.056 -0.810 1.00 89.06 91 VAL A C 1
ATOM 719 O O . VAL A 1 91 ? -0.791 6.373 -0.918 1.00 89.06 91 VAL A O 1
ATOM 722 N N . LEU A 1 92 ? 0.971 5.874 0.381 1.00 90.44 92 LEU A N 1
ATOM 723 C CA . LEU A 1 92 ? 0.204 5.840 1.624 1.00 90.44 92 LEU A CA 1
ATOM 724 C C . LEU A 1 92 ? -0.103 7.229 2.187 1.00 90.44 92 LEU A C 1
ATOM 726 O O . LEU A 1 92 ? -1.219 7.447 2.643 1.00 90.44 92 LEU A O 1
ATOM 730 N N . THR A 1 93 ? 0.828 8.189 2.151 1.00 90.19 93 THR A N 1
ATOM 731 C CA . THR A 1 93 ? 0.630 9.534 2.740 1.00 90.19 93 THR A CA 1
ATOM 732 C C . THR A 1 93 ? -0.688 10.210 2.339 1.00 90.19 93 THR A C 1
ATOM 734 O O . THR A 1 93 ? -1.383 10.672 3.246 1.00 90.19 93 THR A O 1
ATOM 737 N N . PRO A 1 94 ? -1.094 10.260 1.051 1.00 89.69 94 PRO A N 1
ATOM 738 C CA . PRO A 1 94 ? -2.362 10.888 0.679 1.00 89.69 94 PRO A CA 1
ATOM 739 C C . PRO A 1 94 ? -3.591 10.141 1.219 1.00 89.69 94 PRO A C 1
ATOM 741 O O . PRO A 1 94 ? -4.632 10.763 1.424 1.00 89.69 94 PRO A O 1
ATOM 744 N N . ILE A 1 95 ? -3.484 8.836 1.490 1.00 90.00 95 ILE A N 1
ATOM 745 C CA . ILE A 1 95 ? -4.593 8.014 1.991 1.00 90.00 95 ILE A CA 1
ATOM 746 C C . ILE A 1 95 ? -4.570 7.817 3.514 1.00 90.00 95 ILE A C 1
ATOM 748 O O . ILE A 1 95 ? -5.595 7.443 4.075 1.00 90.00 95 ILE A O 1
ATOM 752 N N . ILE A 1 96 ? -3.467 8.125 4.215 1.00 90.94 96 ILE A N 1
ATOM 753 C CA . ILE A 1 96 ? -3.354 8.029 5.686 1.00 90.94 96 ILE A CA 1
ATOM 754 C C . ILE A 1 96 ? -4.534 8.697 6.418 1.00 90.94 96 ILE A C 1
ATOM 756 O O . ILE A 1 96 ? -5.069 8.064 7.330 1.00 90.94 96 ILE A O 1
ATOM 760 N N . PRO A 1 97 ? -4.987 9.922 6.065 1.00 90.56 97 PRO A N 1
ATOM 761 C CA . PRO A 1 97 ? -6.142 10.529 6.726 1.00 90.56 97 PRO A CA 1
ATOM 762 C C . PRO A 1 97 ? -7.408 9.678 6.604 1.00 90.56 97 PRO A C 1
ATOM 764 O O . PRO A 1 97 ? -8.158 9.565 7.567 1.00 90.56 97 PRO A O 1
ATOM 767 N N . HIS A 1 98 ? -7.615 9.039 5.450 1.00 87.44 98 HIS A N 1
ATOM 768 C CA . HIS A 1 98 ? -8.741 8.141 5.228 1.00 87.44 98 HIS A CA 1
ATOM 769 C C . HIS A 1 98 ? -8.581 6.839 6.021 1.00 87.44 98 HIS A C 1
ATOM 771 O O . HIS A 1 98 ? -9.508 6.432 6.708 1.00 87.44 98 HIS A O 1
ATOM 777 N N . LEU A 1 99 ? -7.387 6.238 6.019 1.00 87.69 99 LEU A N 1
ATOM 778 C CA . LEU A 1 99 ? -7.108 5.020 6.787 1.00 87.69 99 LEU A CA 1
ATOM 779 C C . LEU A 1 99 ? -7.316 5.214 8.296 1.00 87.69 99 LEU A C 1
ATOM 781 O O . LEU A 1 99 ? -7.804 4.301 8.951 1.00 87.69 99 LEU A O 1
ATOM 785 N N . ARG A 1 100 ? -7.018 6.403 8.842 1.00 87.25 100 ARG A N 1
ATOM 786 C CA . ARG A 1 100 ? -7.289 6.733 10.256 1.00 87.25 100 ARG A CA 1
ATOM 787 C C . ARG A 1 100 ? -8.770 6.730 10.610 1.00 87.25 100 ARG A C 1
ATOM 789 O O . ARG A 1 100 ? -9.110 6.421 11.743 1.00 87.25 100 ARG A O 1
ATOM 796 N N . LEU A 1 101 ? -9.638 7.103 9.673 1.00 86.00 101 LEU A N 1
ATOM 797 C CA . LEU A 1 101 ? -11.086 7.063 9.890 1.00 86.00 101 LEU A CA 1
ATOM 798 C C . LEU A 1 101 ? -11.626 5.626 9.870 1.00 86.00 101 LEU A C 1
ATOM 800 O O . LEU A 1 101 ? -12.717 5.383 10.371 1.00 86.00 101 LEU A O 1
ATOM 804 N N . LEU A 1 102 ? -10.870 4.696 9.281 1.00 81.31 102 LEU A N 1
ATOM 805 C CA . LEU A 1 102 ? -11.241 3.293 9.099 1.00 81.31 102 LEU A CA 1
ATOM 806 C C . LEU A 1 102 ? -10.618 2.346 10.147 1.00 81.31 102 LEU A C 1
ATOM 808 O O . LEU A 1 102 ? -10.934 1.157 10.138 1.00 81.31 102 LEU A O 1
ATOM 812 N N . SER A 1 103 ? -9.685 2.827 10.982 1.00 70.38 103 SER A N 1
ATOM 813 C CA . SER A 1 103 ? -8.818 2.015 11.865 1.00 70.38 103 SER A CA 1
ATOM 814 C C . SER A 1 103 ? -9.263 1.928 13.323 1.00 70.38 103 SER A C 1
ATOM 816 O O . SER A 1 103 ? -9.697 2.984 13.829 1.00 70.38 103 SER A O 1
#